Protein AF-A0A938WF24-F1 (afdb_monomer_lite)

Secondary structure (DSSP, 8-state):
-GGGG-HHHHHHHHHHHHHHHHHHHHHHHS-HHHHHHHHHHHHHHHHHHHHHHHHHHH----SSTHHHHHHHHHHHHHHHHHHHSPTTPPPHHHHHTT--S--GGGGGGGSHHHHHHHHHHHHHHHHHHHHHHHHHTT--THHHHHHHHHHHHHHHHHHHTTTTT-

Structure (mmCIF, N/CA/C/O backbone):
data_AF-A0A938WF24-F1
#
_entry.id   AF-A0A938WF24-F1
#
loop_
_atom_site.group_PDB
_atom_site.id
_atom_site.type_symbol
_atom_site.label_atom_id
_atom_site.label_alt_id
_atom_site.label_comp_id
_atom_site.label_asym_id
_atom_site.label_entity_id
_atom_site.label_seq_id
_atom_site.pdbx_PDB_ins_code
_atom_site.Cartn_x
_atom_site.Cartn_y
_atom_site.Cartn_z
_atom_site.occupancy
_atom_site.B_iso_or_equiv
_atom_site.auth_seq_id
_atom_site.auth_comp_id
_atom_site.auth_asym_id
_atom_site.auth_atom_id
_atom_site.pdbx_PDB_model_num
ATOM 1 N N . MET A 1 1 ? -30.667 -4.681 -26.567 1.00 49.97 1 MET A N 1
ATOM 2 C CA . MET A 1 1 ? -30.702 -5.735 -25.522 1.00 49.97 1 MET A CA 1
ATOM 3 C C . MET A 1 1 ? -30.406 -7.144 -26.054 1.00 49.97 1 MET A C 1
ATOM 5 O O . MET A 1 1 ? -29.892 -7.939 -25.284 1.00 49.97 1 MET A O 1
ATOM 9 N N . ALA A 1 2 ? -30.651 -7.456 -27.337 1.00 55.38 2 ALA A N 1
ATOM 10 C CA . ALA A 1 2 ? -30.429 -8.796 -27.907 1.00 55.38 2 ALA A CA 1
ATOM 11 C C . ALA A 1 2 ? -28.951 -9.172 -28.194 1.00 55.38 2 ALA A C 1
ATOM 13 O O . ALA A 1 2 ? -28.618 -10.353 -28.191 1.00 55.38 2 ALA A O 1
ATOM 14 N N . ASP A 1 3 ? -28.042 -8.201 -28.358 1.00 57.22 3 ASP A N 1
ATOM 15 C CA . ASP A 1 3 ? -26.619 -8.469 -28.666 1.00 57.22 3 ASP A CA 1
ATOM 16 C C . ASP A 1 3 ? -25.765 -8.961 -27.482 1.00 57.22 3 ASP A C 1
ATOM 18 O O . ASP A 1 3 ? -24.643 -9.446 -27.670 1.00 57.22 3 ASP A O 1
ATOM 22 N N . LEU A 1 4 ? -26.279 -8.876 -26.249 1.00 58.41 4 LEU A N 1
ATOM 23 C CA . LEU A 1 4 ? -25.577 -9.370 -25.055 1.00 58.41 4 LEU A CA 1
ATOM 24 C C . LEU A 1 4 ? -25.538 -10.909 -24.987 1.00 58.41 4 LEU A C 1
ATOM 26 O O . LEU A 1 4 ? -24.655 -11.463 -24.339 1.00 58.41 4 LEU A O 1
ATOM 30 N N . LEU A 1 5 ? -26.442 -11.597 -25.696 1.00 63.16 5 LEU A N 1
ATOM 31 C CA . LEU A 1 5 ? -26.583 -13.060 -25.692 1.00 63.16 5 LEU A CA 1
ATOM 32 C C . LEU A 1 5 ? -25.956 -13.748 -26.922 1.00 63.16 5 LEU A C 1
ATOM 34 O O . LEU A 1 5 ? -26.178 -14.934 -27.153 1.00 63.16 5 LEU A O 1
ATOM 38 N N . SER A 1 6 ? -25.140 -13.040 -27.711 1.00 73.50 6 SER A N 1
ATOM 39 C CA . SER A 1 6 ? -24.302 -13.666 -28.746 1.00 73.50 6 SER A CA 1
ATOM 40 C C . SER A 1 6 ? -23.255 -14.579 -28.095 1.00 73.50 6 SER A C 1
ATOM 42 O O . SER A 1 6 ? -22.563 -14.158 -27.170 1.00 73.50 6 SER A O 1
ATOM 44 N N . SER A 1 7 ? -23.079 -15.814 -28.583 1.00 68.19 7 SER A N 1
ATOM 45 C CA . SER A 1 7 ? -22.168 -16.818 -27.993 1.00 68.19 7 SER A CA 1
ATOM 46 C C . SER A 1 7 ? -20.713 -16.338 -27.854 1.00 68.19 7 SER A C 1
ATOM 48 O O . SER A 1 7 ? -20.009 -16.737 -26.922 1.00 68.19 7 SER A O 1
ATOM 50 N N . ARG A 1 8 ? -20.263 -15.422 -28.727 1.00 71.94 8 ARG A N 1
ATOM 51 C CA . ARG A 1 8 ? -18.946 -14.761 -28.624 1.00 71.94 8 ARG A CA 1
ATOM 52 C C . ARG A 1 8 ? -18.879 -13.746 -27.488 1.00 71.94 8 ARG A C 1
ATOM 54 O O . ARG A 1 8 ? -17.850 -13.663 -26.821 1.00 71.94 8 ARG A O 1
ATOM 61 N N . ASN A 1 9 ? -19.951 -12.987 -27.267 1.00 72.69 9 ASN A N 1
ATOM 62 C CA . ASN A 1 9 ? -20.041 -12.047 -26.153 1.00 72.69 9 ASN A CA 1
ATOM 63 C C . ASN A 1 9 ? -20.193 -12.819 -24.840 1.00 72.69 9 ASN A C 1
ATOM 65 O O . ASN A 1 9 ? -19.438 -12.570 -23.906 1.00 72.69 9 ASN A O 1
ATOM 69 N N . LEU A 1 10 ? -21.040 -13.848 -24.804 1.00 72.75 10 LEU A N 1
ATOM 70 C CA . LEU A 1 10 ? -21.220 -14.703 -23.634 1.00 72.75 10 LEU A CA 1
ATOM 71 C C . LEU A 1 10 ? -19.893 -15.312 -23.161 1.00 72.75 10 LEU A C 1
ATOM 73 O O . LEU A 1 10 ? -19.567 -15.204 -21.986 1.00 72.75 10 LEU A O 1
ATOM 77 N N . ARG A 1 11 ? -19.064 -15.856 -24.066 1.00 80.94 11 ARG A N 1
ATOM 78 C CA . ARG A 1 11 ? -17.751 -16.429 -23.706 1.00 80.94 11 ARG A CA 1
ATOM 79 C C . ARG A 1 11 ? -16.744 -15.391 -23.189 1.00 80.94 11 ARG A C 1
ATOM 81 O O . ARG A 1 11 ? -15.875 -15.744 -22.400 1.00 80.94 11 ARG A O 1
ATOM 88 N N . ARG A 1 12 ? -16.855 -14.126 -23.612 1.00 82.75 12 ARG A N 1
ATOM 89 C CA . ARG A 1 12 ? -16.024 -13.013 -23.112 1.00 82.75 12 ARG A CA 1
ATOM 90 C C . ARG A 1 12 ? -16.468 -12.525 -21.734 1.00 82.75 12 ARG A C 1
ATOM 92 O O . ARG A 1 12 ? -15.616 -12.201 -20.916 1.00 82.75 12 ARG A O 1
ATOM 99 N N . TRP A 1 13 ? -17.774 -12.484 -21.478 1.00 85.69 13 TRP A N 1
ATOM 100 C CA . TRP A 1 13 ? -18.346 -12.032 -20.205 1.00 85.69 13 TRP A CA 1
ATOM 101 C C . TRP A 1 13 ? -18.401 -13.131 -19.140 1.00 85.69 13 TRP A C 1
ATOM 103 O O . TRP A 1 13 ? -18.407 -12.815 -17.956 1.00 85.69 13 TRP A O 1
ATOM 113 N N . LEU A 1 14 ? -18.376 -14.406 -19.538 1.00 89.88 14 LEU A N 1
ATOM 114 C CA . LEU A 1 14 ? -18.404 -15.560 -18.640 1.00 89.88 14 LEU A CA 1
ATOM 115 C C . LEU A 1 14 ? -17.369 -15.497 -17.498 1.00 89.88 14 LEU A C 1
ATOM 117 O O . LEU A 1 14 ? -17.784 -15.658 -16.353 1.00 89.88 14 LEU A O 1
ATOM 121 N N . PRO A 1 15 ? -16.062 -15.242 -17.732 1.00 89.94 15 PRO A N 1
ATOM 122 C CA . PRO A 1 15 ? -15.096 -15.170 -16.634 1.00 89.94 15 PRO A CA 1
ATOM 123 C C . PRO A 1 15 ? -15.398 -14.016 -15.671 1.00 89.94 15 PRO A C 1
ATOM 125 O O . PRO A 1 15 ? -15.326 -14.198 -14.461 1.00 89.94 15 PRO A O 1
ATOM 128 N N . TRP A 1 16 ? -15.809 -12.854 -16.184 1.00 88.69 16 TRP A N 1
ATOM 129 C CA . TRP A 1 16 ? -16.186 -11.708 -15.353 1.00 88.69 16 TRP A CA 1
ATOM 130 C C . TRP A 1 16 ? -17.434 -11.996 -14.518 1.00 88.69 16 TRP A C 1
ATOM 132 O O . TRP A 1 16 ? -17.453 -11.713 -13.324 1.00 88.69 16 TRP A O 1
ATOM 142 N N . ALA A 1 17 ? -18.445 -12.625 -15.118 1.00 90.50 17 ALA A N 1
ATOM 143 C CA . ALA A 1 17 ? -19.651 -13.051 -14.420 1.00 90.50 17 ALA A CA 1
ATOM 144 C C . ALA A 1 17 ? -19.337 -14.084 -13.327 1.00 90.50 17 ALA A C 1
ATOM 146 O O . ALA A 1 17 ? -19.869 -13.979 -12.226 1.00 90.50 17 ALA A O 1
ATOM 147 N N . LEU A 1 18 ? -18.435 -15.035 -13.594 1.00 91.56 18 LEU A N 1
ATOM 148 C CA . LEU A 1 18 ? -17.975 -16.012 -12.604 1.00 91.56 18 LEU A CA 1
ATOM 149 C C . LEU A 1 18 ? -17.223 -15.351 -11.445 1.00 91.56 18 LEU A C 1
ATOM 151 O O . LEU A 1 18 ? -17.462 -15.714 -10.298 1.00 91.56 18 LEU A O 1
ATOM 155 N N . ILE A 1 19 ? -16.357 -14.369 -11.718 1.00 90.81 19 ILE A N 1
ATOM 156 C CA . ILE A 1 19 ? -15.637 -13.618 -10.678 1.00 90.81 19 ILE A CA 1
ATOM 157 C C . ILE A 1 19 ? -16.619 -12.846 -9.794 1.00 90.81 19 ILE A C 1
ATOM 159 O O . ILE A 1 19 ? -16.528 -12.923 -8.572 1.00 90.81 19 ILE A O 1
ATOM 163 N N . VAL A 1 20 ? -17.578 -12.135 -10.393 1.00 90.75 20 VAL A N 1
ATOM 164 C CA . VAL A 1 20 ? -18.593 -11.373 -9.647 1.00 90.75 20 VAL A CA 1
ATOM 165 C C . VAL A 1 20 ? -19.482 -12.308 -8.828 1.00 90.75 20 VAL A C 1
ATOM 167 O O . VAL A 1 20 ? -19.726 -12.051 -7.651 1.00 90.75 20 VAL A O 1
ATOM 170 N N . LEU A 1 21 ? -19.922 -13.424 -9.413 1.00 92.81 21 LEU A N 1
ATOM 171 C CA . LEU A 1 21 ? -20.707 -14.433 -8.707 1.00 92.81 21 LEU A CA 1
ATOM 172 C C . LEU A 1 21 ? -19.923 -15.013 -7.525 1.00 92.81 21 LEU A C 1
ATOM 174 O O . LEU A 1 21 ? -20.450 -15.091 -6.420 1.00 92.81 21 LEU A O 1
ATOM 178 N N . ALA A 1 22 ? -18.654 -15.370 -7.731 1.00 89.31 22 ALA A N 1
ATOM 179 C CA . ALA A 1 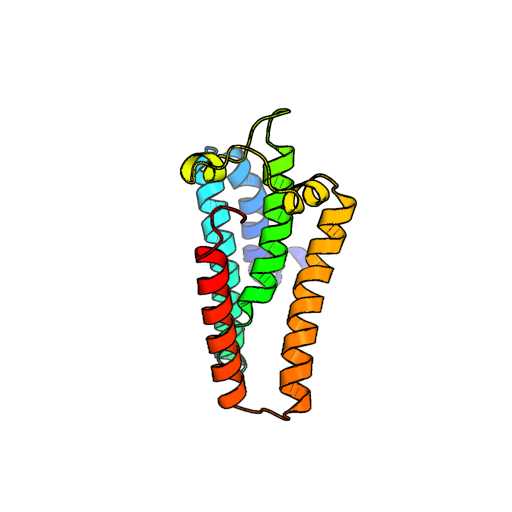22 ? -17.783 -15.858 -6.671 1.00 89.31 22 ALA A CA 1
ATOM 180 C C . ALA A 1 22 ? -17.605 -14.809 -5.560 1.00 89.31 22 ALA A C 1
ATOM 182 O O . ALA A 1 22 ? -17.723 -15.145 -4.385 1.00 89.31 22 ALA A O 1
ATOM 183 N N . ALA A 1 23 ? -17.402 -13.537 -5.909 1.00 88.81 23 ALA A N 1
ATOM 184 C CA . ALA A 1 23 ? -17.260 -12.452 -4.940 1.00 88.81 23 ALA A CA 1
ATOM 185 C C . ALA A 1 23 ? -18.520 -12.235 -4.083 1.00 88.81 23 ALA A C 1
ATOM 187 O O . ALA A 1 23 ? -18.398 -11.837 -2.929 1.00 88.81 23 ALA A O 1
ATOM 188 N N . LEU A 1 24 ? -19.714 -12.520 -4.613 1.00 90.50 24 LEU A N 1
ATOM 189 C CA . LEU A 1 24 ? -20.978 -12.404 -3.878 1.00 90.50 24 LEU A CA 1
ATOM 190 C C . LEU A 1 24 ? -21.316 -13.659 -3.062 1.00 90.50 24 LEU A C 1
ATOM 192 O O . LEU A 1 24 ? -21.822 -13.553 -1.948 1.00 90.50 24 LEU A O 1
ATOM 196 N N . VAL A 1 25 ? -21.045 -14.850 -3.599 1.00 93.25 25 VAL A N 1
ATOM 197 C CA . VAL A 1 25 ? -21.441 -16.128 -2.983 1.00 93.25 25 VAL A CA 1
ATOM 198 C C . VAL A 1 25 ? -20.451 -16.574 -1.910 1.00 93.25 25 VAL A C 1
ATOM 200 O O . VAL A 1 25 ? -20.861 -17.047 -0.850 1.00 93.25 25 VAL A O 1
ATOM 203 N N . LEU A 1 26 ? -19.145 -16.425 -2.151 1.00 90.75 26 LEU A N 1
ATOM 204 C CA . LEU A 1 26 ? -18.115 -16.933 -1.241 1.00 90.75 26 LEU A CA 1
ATOM 205 C C . LEU A 1 26 ? -18.200 -16.329 0.175 1.00 90.75 26 LEU A C 1
ATOM 207 O O . LEU A 1 26 ? -18.123 -17.124 1.112 1.00 90.75 26 LEU A O 1
ATOM 211 N N . PRO A 1 27 ? -18.433 -15.010 0.376 1.00 90.69 27 PRO A N 1
ATOM 212 C CA . PRO A 1 27 ? -18.621 -14.409 1.705 1.00 90.69 27 PRO A CA 1
ATOM 213 C C . PRO A 1 27 ? -19.781 -14.995 2.511 1.00 90.69 27 PRO A C 1
ATOM 215 O O . PRO A 1 27 ? -19.727 -15.012 3.735 1.00 90.69 27 PRO A O 1
ATOM 218 N N . VAL A 1 28 ? -20.828 -15.470 1.834 1.00 91.75 28 VAL A N 1
ATOM 219 C CA . VAL A 1 28 ? -22.036 -15.995 2.485 1.00 91.75 28 VAL A CA 1
ATOM 220 C C . VAL A 1 28 ? -21.878 -17.473 2.842 1.00 91.75 28 VAL A C 1
ATOM 222 O O . VAL A 1 28 ? -22.394 -17.929 3.857 1.00 91.75 28 VAL A O 1
ATOM 225 N N . VAL A 1 29 ? -21.164 -18.235 2.010 1.00 93.19 29 VAL A N 1
ATOM 226 C CA . VAL A 1 29 ? -21.052 -19.696 2.147 1.00 93.19 29 VAL A CA 1
ATOM 227 C C . VAL A 1 29 ? -19.887 -20.114 3.049 1.00 93.19 29 VAL A C 1
ATOM 229 O O . VAL A 1 29 ? -19.945 -21.164 3.692 1.00 93.19 29 VAL A O 1
ATOM 232 N N . LEU A 1 30 ? -18.799 -19.341 3.085 1.00 92.81 30 LEU A N 1
ATOM 233 C CA . LEU A 1 30 ? -17.575 -19.750 3.772 1.00 92.81 30 LEU A CA 1
ATOM 234 C C . LEU A 1 30 ? -17.538 -19.305 5.247 1.00 92.81 30 LEU A C 1
ATOM 236 O O . LEU A 1 30 ? -17.858 -18.161 5.559 1.00 92.81 30 LEU A O 1
ATOM 240 N N . PRO A 1 31 ? -17.037 -20.160 6.162 1.00 94.19 31 PRO A N 1
ATOM 241 C CA . PRO A 1 31 ? -16.746 -19.756 7.536 1.00 94.19 31 PRO A CA 1
ATOM 242 C C . PRO A 1 31 ? -15.668 -18.654 7.618 1.00 94.19 31 PRO A C 1
ATOM 244 O O . PRO A 1 31 ? -14.757 -18.643 6.779 1.00 94.19 31 PRO A O 1
ATOM 247 N N . PRO A 1 32 ? -15.661 -17.812 8.676 1.00 90.56 32 PRO A N 1
ATOM 248 C CA . PRO A 1 32 ? -14.747 -16.667 8.809 1.00 90.56 32 PRO A CA 1
ATOM 249 C C . PRO A 1 32 ? -13.258 -16.999 8.639 1.00 90.56 32 PRO A C 1
ATOM 251 O O . PRO A 1 3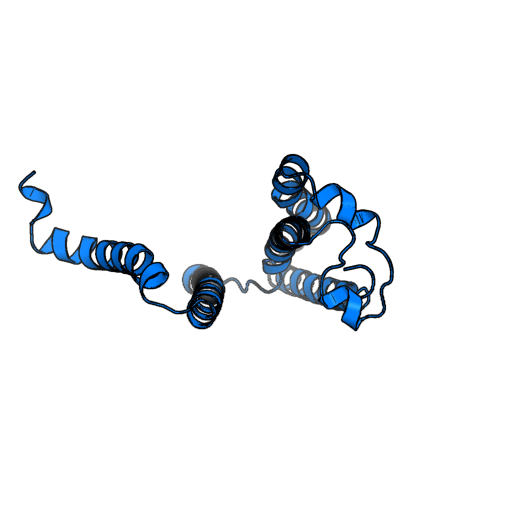2 ? -12.515 -16.249 8.012 1.00 90.56 32 PRO A O 1
ATOM 254 N N . PHE A 1 33 ? -12.807 -18.152 9.142 1.00 91.88 33 PHE A N 1
ATOM 255 C CA . PHE A 1 33 ? -11.418 -18.595 8.982 1.00 91.88 33 PHE A CA 1
ATOM 256 C C . PHE A 1 33 ? -11.037 -18.816 7.508 1.00 91.88 33 PHE A C 1
ATOM 258 O O . PHE A 1 33 ? -9.997 -18.345 7.049 1.00 91.88 33 PHE A O 1
ATOM 265 N N . ARG A 1 34 ? -11.899 -19.501 6.741 1.00 93.50 34 ARG A N 1
ATOM 266 C CA . ARG A 1 34 ? -11.655 -19.764 5.313 1.00 93.50 34 ARG A CA 1
ATOM 267 C C . ARG A 1 34 ? -11.773 -18.492 4.483 1.00 93.50 34 ARG A C 1
ATOM 269 O O . ARG A 1 34 ? -11.035 -18.355 3.516 1.00 93.50 34 ARG A O 1
ATOM 276 N N . LEU A 1 35 ? -12.651 -17.567 4.875 1.00 92.19 35 LEU A N 1
ATOM 277 C CA . LEU A 1 35 ? -12.762 -16.252 4.243 1.00 92.19 35 LEU A CA 1
ATOM 278 C C . LEU A 1 35 ? -11.493 -15.422 4.402 1.00 92.19 35 LEU A C 1
ATOM 280 O O . LEU A 1 35 ? -10.978 -14.912 3.409 1.00 92.19 35 LEU A O 1
ATOM 284 N N . ASN A 1 36 ? -10.945 -15.346 5.614 1.00 90.88 36 ASN A N 1
ATOM 285 C CA . ASN A 1 36 ? -9.676 -14.659 5.854 1.00 90.88 36 ASN A CA 1
ATOM 286 C C . ASN A 1 36 ? -8.531 -15.289 5.050 1.00 90.88 36 ASN A C 1
ATOM 288 O O . ASN A 1 36 ? -7.731 -14.584 4.430 1.00 90.88 36 ASN A O 1
ATOM 292 N N . LEU A 1 37 ? -8.476 -16.623 5.000 1.00 93.31 37 LEU A N 1
ATOM 293 C CA . LEU A 1 37 ? -7.455 -17.332 4.234 1.00 93.31 37 LEU A CA 1
ATOM 294 C C . LEU A 1 37 ? -7.600 -17.099 2.718 1.00 93.31 37 LEU A C 1
ATOM 296 O O . LEU A 1 37 ? -6.605 -16.848 2.039 1.00 93.31 37 LEU A O 1
ATOM 300 N N . LEU A 1 38 ? -8.831 -17.116 2.199 1.00 93.12 38 LEU A N 1
ATOM 301 C CA . LEU A 1 38 ? -9.136 -16.786 0.807 1.00 93.12 38 LEU A CA 1
ATOM 302 C C . LEU A 1 38 ? -8.697 -15.357 0.469 1.00 93.12 38 LEU A C 1
ATOM 304 O O . LEU A 1 38 ? -8.004 -15.159 -0.526 1.00 93.12 38 LEU A O 1
ATOM 308 N N . GLY A 1 39 ? -9.050 -14.375 1.306 1.00 90.75 39 GLY A N 1
ATOM 309 C CA . GLY A 1 39 ? -8.639 -12.981 1.128 1.00 90.75 39 GLY A CA 1
ATOM 310 C C . GLY A 1 39 ? -7.117 -12.833 1.074 1.00 90.75 39 GLY A C 1
ATOM 311 O O . GLY A 1 39 ? -6.585 -12.157 0.191 1.00 90.75 39 GLY A O 1
ATOM 312 N N . ARG A 1 40 ? -6.399 -13.551 1.946 1.00 91.00 40 ARG A N 1
ATOM 313 C CA . ARG A 1 40 ? -4.932 -13.600 1.935 1.00 91.00 40 ARG A CA 1
ATOM 314 C C . ARG A 1 40 ? -4.382 -14.177 0.630 1.00 91.00 40 ARG A C 1
ATOM 316 O O . ARG A 1 40 ? -3.467 -13.592 0.057 1.00 91.00 40 ARG A O 1
ATOM 323 N N . PHE A 1 41 ? -4.923 -15.291 0.140 1.00 93.81 41 PHE A N 1
ATOM 324 C CA . PHE A 1 41 ? -4.460 -15.898 -1.112 1.00 93.81 41 PHE A CA 1
ATOM 325 C C . PHE A 1 41 ? -4.766 -15.040 -2.340 1.00 93.81 41 PHE A C 1
ATOM 327 O O . PHE A 1 41 ? -3.909 -14.922 -3.211 1.00 93.81 41 PHE A O 1
ATOM 334 N N . LEU A 1 42 ? -5.933 -14.394 -2.397 1.00 91.94 42 LEU A N 1
ATOM 335 C CA . LEU A 1 42 ? -6.277 -13.472 -3.482 1.00 91.94 42 LEU A CA 1
ATOM 336 C C . LEU A 1 42 ? -5.348 -12.254 -3.499 1.00 91.94 42 LEU A C 1
ATOM 338 O O . LEU A 1 42 ? -4.833 -11.898 -4.555 1.00 91.94 42 LEU A O 1
ATOM 342 N N . SER A 1 43 ? -5.073 -11.664 -2.332 1.00 90.38 43 SER A N 1
ATOM 343 C CA . SER A 1 43 ? -4.125 -10.551 -2.200 1.00 90.38 43 SER A CA 1
ATOM 344 C C . SER A 1 43 ? -2.721 -10.938 -2.685 1.00 90.38 43 SER A C 1
ATOM 346 O O . SER A 1 43 ? -2.138 -10.249 -3.523 1.00 90.38 43 SER A O 1
ATOM 348 N N . LEU A 1 44 ? -2.206 -12.097 -2.256 1.00 91.75 44 LEU A N 1
ATOM 349 C CA . LEU A 1 44 ? -0.915 -12.619 -2.725 1.00 91.75 44 LEU A CA 1
ATOM 350 C C . LEU A 1 44 ? -0.923 -12.958 -4.225 1.00 91.75 44 LEU A C 1
ATOM 352 O O . LEU A 1 44 ? 0.084 -12.760 -4.902 1.00 91.75 44 LEU A O 1
ATOM 356 N N . GLY A 1 45 ? -2.055 -13.420 -4.760 1.00 93.31 45 GLY A N 1
ATOM 357 C CA . GLY A 1 45 ? -2.237 -13.680 -6.186 1.00 93.31 45 GLY A CA 1
ATOM 358 C C . GLY A 1 45 ? -2.136 -12.413 -7.036 1.00 93.31 45 GLY A C 1
ATOM 359 O O . GLY A 1 45 ? -1.468 -12.427 -8.065 1.00 93.31 45 GLY A O 1
ATOM 360 N N . ILE A 1 46 ? -2.720 -11.297 -6.585 1.00 90.38 46 ILE A N 1
ATOM 361 C CA . ILE A 1 46 ? -2.592 -9.993 -7.260 1.00 90.38 46 ILE A CA 1
ATOM 362 C C . ILE A 1 46 ? -1.122 -9.560 -7.309 1.00 90.38 46 ILE A C 1
ATOM 364 O O . ILE A 1 46 ? -0.648 -9.108 -8.351 1.00 90.38 46 ILE A O 1
ATOM 368 N N . VAL A 1 47 ? -0.383 -9.741 -6.210 1.00 88.56 47 VAL A N 1
ATOM 369 C CA . VAL A 1 47 ? 1.057 -9.444 -6.164 1.00 88.56 47 VAL A CA 1
ATOM 370 C C . VAL A 1 47 ? 1.832 -10.322 -7.151 1.00 88.56 47 VAL A C 1
ATOM 372 O O . VAL A 1 47 ? 2.647 -9.801 -7.911 1.00 88.56 47 VAL A O 1
ATOM 375 N N . ALA A 1 48 ? 1.556 -11.629 -7.186 1.00 90.25 48 ALA A N 1
ATOM 376 C CA . ALA A 1 48 ? 2.203 -12.557 -8.112 1.00 90.25 48 ALA A CA 1
ATOM 377 C C . ALA A 1 48 ? 1.941 -12.185 -9.582 1.00 90.25 48 ALA A C 1
ATOM 379 O O . ALA A 1 48 ? 2.883 -12.120 -10.368 1.00 90.25 48 ALA A O 1
ATOM 380 N N . LEU A 1 49 ? 0.691 -11.859 -9.932 1.00 91.19 49 LEU A N 1
ATOM 381 C CA . LEU A 1 49 ? 0.322 -11.388 -11.271 1.00 91.19 49 LEU A CA 1
ATOM 382 C C . LEU A 1 49 ? 1.010 -10.066 -11.624 1.00 91.19 49 LEU A C 1
ATOM 384 O O . LEU A 1 49 ? 1.455 -9.892 -12.751 1.00 91.19 49 LEU A O 1
ATOM 388 N N . GL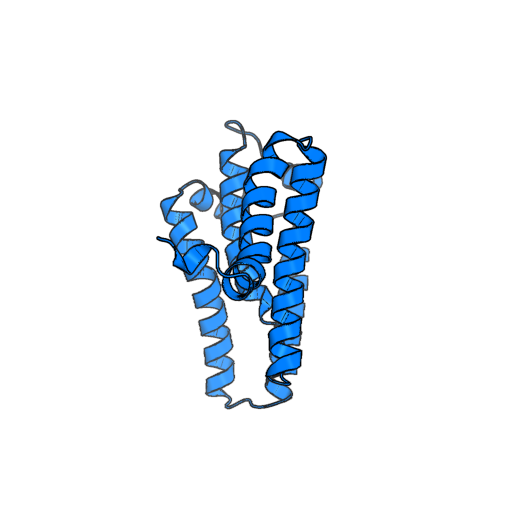Y A 1 50 ? 1.133 -9.133 -10.677 1.00 88.19 50 GLY A N 1
ATOM 389 C CA . GLY A 1 50 ? 1.844 -7.874 -10.904 1.00 88.19 50 GLY A CA 1
ATOM 390 C C . GLY A 1 50 ? 3.323 -8.086 -11.240 1.00 88.19 50 GLY A C 1
ATOM 391 O O . GLY A 1 50 ? 3.847 -7.455 -12.157 1.00 88.19 50 GLY A O 1
ATOM 392 N N . VAL A 1 51 ? 3.992 -9.003 -10.536 1.00 87.12 51 VAL A N 1
ATOM 393 C CA . VAL A 1 51 ? 5.394 -9.360 -10.809 1.00 87.12 51 VAL A CA 1
ATOM 394 C C . VAL A 1 51 ? 5.531 -10.081 -12.150 1.00 87.12 51 VAL A C 1
ATOM 396 O O . VAL A 1 51 ? 6.426 -9.732 -12.921 1.00 87.12 51 VAL A O 1
ATOM 399 N N . ASP A 1 52 ? 4.635 -11.026 -12.449 1.00 89.06 52 ASP A N 1
ATOM 400 C CA . ASP A 1 52 ? 4.593 -11.742 -13.729 1.00 89.06 52 ASP A CA 1
ATOM 401 C C . ASP A 1 52 ? 4.386 -10.782 -14.906 1.00 89.06 52 ASP A C 1
ATOM 403 O O . ASP A 1 52 ? 5.106 -10.852 -15.895 1.00 89.06 52 ASP A O 1
ATOM 407 N N . LEU A 1 53 ? 3.489 -9.801 -14.776 1.00 89.06 53 LEU A N 1
ATOM 408 C CA . LEU A 1 53 ? 3.259 -8.802 -15.817 1.00 89.06 53 LEU A CA 1
ATOM 409 C C . LEU A 1 53 ? 4.487 -7.918 -16.053 1.00 89.06 53 LEU A C 1
ATOM 411 O O . LEU A 1 53 ? 4.872 -7.691 -17.199 1.00 89.06 53 LEU A O 1
ATOM 415 N N . ILE A 1 54 ? 5.119 -7.417 -14.990 1.00 85.81 54 ILE A N 1
ATOM 416 C CA . ILE A 1 54 ? 6.295 -6.549 -15.126 1.00 85.81 54 ILE A CA 1
ATOM 417 C C . ILE A 1 54 ? 7.445 -7.336 -15.754 1.00 85.81 54 ILE A C 1
ATOM 419 O O . ILE A 1 54 ? 8.016 -6.893 -16.749 1.00 85.81 54 ILE A O 1
ATOM 423 N N . TRP A 1 55 ? 7.769 -8.514 -15.229 1.00 84.38 55 TRP A N 1
ATOM 424 C CA . TRP A 1 55 ? 8.888 -9.289 -15.752 1.00 84.38 55 TRP A CA 1
ATOM 425 C C . TRP A 1 55 ? 8.569 -9.879 -17.134 1.00 84.38 55 TRP A C 1
ATOM 427 O O . TRP A 1 55 ? 9.345 -9.696 -18.071 1.00 84.38 55 TRP A O 1
ATOM 437 N N . GLY A 1 56 ? 7.410 -10.512 -17.291 1.00 86.38 56 GLY A N 1
ATOM 438 C CA . GLY A 1 56 ? 6.991 -11.195 -18.511 1.00 86.38 56 GLY A CA 1
ATOM 439 C C . GLY A 1 56 ? 6.771 -10.266 -19.704 1.00 86.38 56 GLY A C 1
ATOM 440 O O . GLY A 1 56 ? 7.177 -10.613 -20.810 1.00 86.38 56 GLY A O 1
ATOM 441 N N . TYR A 1 57 ? 6.189 -9.075 -19.507 1.00 85.75 57 TYR A N 1
ATOM 442 C CA . TYR A 1 57 ? 5.940 -8.140 -20.617 1.00 85.75 57 TYR A CA 1
ATOM 443 C C . TYR A 1 57 ? 7.038 -7.094 -20.811 1.00 85.75 57 TYR A C 1
ATOM 445 O O . TYR A 1 57 ? 7.283 -6.692 -21.947 1.00 85.75 57 TYR A O 1
ATOM 453 N N . THR A 1 58 ? 7.686 -6.614 -19.743 1.00 83.44 58 THR A N 1
ATOM 454 C CA . THR A 1 58 ? 8.664 -5.511 -19.858 1.00 83.44 58 THR A CA 1
ATOM 455 C C . THR A 1 58 ? 10.118 -5.970 -19.804 1.00 83.44 58 THR A C 1
ATOM 457 O O . THR A 1 58 ? 11.012 -5.194 -20.137 1.00 83.44 58 THR A O 1
ATOM 460 N N . GLY A 1 59 ? 10.383 -7.208 -19.374 1.00 79.38 59 GLY A N 1
ATOM 461 C CA . GLY A 1 59 ? 11.740 -7.734 -19.197 1.00 79.38 59 GLY A CA 1
ATOM 462 C C . GLY A 1 59 ? 12.517 -7.109 -18.031 1.00 79.38 59 GLY A C 1
ATOM 463 O O . GLY A 1 59 ? 13.695 -7.414 -17.854 1.00 79.38 59 GLY A O 1
ATOM 464 N N . MET A 1 60 ? 11.895 -6.238 -17.227 1.00 75.75 60 MET A N 1
ATOM 465 C CA . MET A 1 60 ? 12.526 -5.597 -16.072 1.00 75.75 60 MET A CA 1
ATOM 466 C C . MET A 1 60 ? 12.251 -6.377 -14.782 1.00 75.75 60 MET A C 1
ATOM 468 O O . MET A 1 60 ? 11.110 -6.697 -14.463 1.00 75.75 60 MET A O 1
ATOM 472 N N . LEU A 1 61 ? 13.297 -6.636 -13.994 1.00 72.31 61 LEU A N 1
ATOM 473 C CA . LEU A 1 61 ? 13.173 -7.264 -12.677 1.00 72.31 61 LEU A CA 1
ATOM 474 C C . LEU A 1 61 ? 12.741 -6.230 -11.621 1.00 72.31 61 LEU A C 1
ATOM 476 O O . LEU A 1 61 ? 13.495 -5.309 -11.293 1.00 72.31 61 LEU A O 1
ATOM 480 N N . SER A 1 62 ? 11.541 -6.395 -11.055 1.00 72.38 62 SER A N 1
ATOM 481 C CA . SER A 1 62 ? 11.035 -5.579 -9.939 1.00 72.38 62 SER A CA 1
ATOM 482 C C . SER A 1 62 ? 11.531 -6.133 -8.597 1.00 72.38 62 SER A C 1
ATOM 484 O O . SER A 1 62 ? 10.887 -6.988 -7.998 1.00 72.38 62 SER A O 1
ATOM 486 N N . LEU A 1 63 ? 12.702 -5.679 -8.130 1.00 75.81 63 LEU A N 1
ATOM 487 C CA . LEU A 1 63 ? 13.385 -6.277 -6.963 1.00 75.81 63 LEU A CA 1
ATOM 488 C C . LEU A 1 63 ? 13.176 -5.544 -5.626 1.00 75.81 63 LEU A C 1
ATOM 490 O O . LEU A 1 63 ? 13.564 -6.069 -4.588 1.00 75.81 63 LEU A O 1
ATOM 494 N N . GLY A 1 64 ? 12.575 -4.350 -5.623 1.00 81.50 64 GLY A N 1
ATOM 495 C CA . GLY A 1 64 ? 12.422 -3.553 -4.394 1.00 81.50 64 GLY A CA 1
ATOM 496 C C . GLY A 1 64 ? 11.182 -2.665 -4.315 1.00 81.50 64 GLY A C 1
ATOM 497 O O . GLY A 1 64 ? 10.930 -2.072 -3.274 1.00 81.50 64 GLY A O 1
ATOM 498 N N . GLN A 1 65 ? 10.378 -2.576 -5.377 1.00 83.62 65 GLN A N 1
ATOM 499 C CA . GLN A 1 65 ? 9.280 -1.599 -5.468 1.00 83.62 65 GLN A CA 1
ATOM 500 C C . GLN A 1 65 ? 8.091 -1.923 -4.550 1.00 83.62 65 GLN A C 1
ATOM 502 O O . GLN A 1 65 ? 7.337 -1.029 -4.168 1.00 83.62 65 GLN A O 1
ATOM 507 N N . GLY A 1 66 ? 7.949 -3.189 -4.140 1.00 86.19 66 GLY A N 1
ATOM 508 C CA . GLY A 1 66 ? 6.888 -3.629 -3.230 1.00 86.19 66 GLY A CA 1
ATOM 509 C C . GLY A 1 66 ? 6.933 -2.954 -1.858 1.00 86.19 66 GLY A C 1
ATOM 510 O O . GLY A 1 66 ? 5.922 -2.920 -1.164 1.00 86.19 66 GLY A O 1
ATOM 511 N N . ILE A 1 67 ? 8.066 -2.358 -1.478 1.00 90.06 67 ILE A N 1
ATOM 512 C CA . ILE A 1 67 ? 8.182 -1.672 -0.197 1.00 90.06 67 ILE A CA 1
ATOM 513 C C . ILE A 1 67 ? 7.275 -0.449 -0.077 1.00 90.06 67 ILE A C 1
ATOM 515 O O . ILE A 1 67 ? 6.671 -0.235 0.968 1.00 90.06 67 ILE A O 1
ATOM 519 N N . PHE A 1 68 ? 7.136 0.341 -1.142 1.00 90.31 68 PHE A N 1
ATOM 520 C CA . PHE A 1 68 ? 6.298 1.538 -1.113 1.00 90.31 68 PHE A CA 1
ATOM 521 C C . PHE A 1 68 ? 4.831 1.155 -0.924 1.00 90.31 68 PHE A C 1
ATOM 523 O O . PHE A 1 68 ? 4.112 1.781 -0.149 1.00 90.31 68 PHE A O 1
ATOM 530 N N . PHE A 1 69 ? 4.417 0.058 -1.559 1.00 88.50 69 PHE A N 1
ATOM 531 C CA . PHE A 1 69 ? 3.105 -0.529 -1.332 1.00 88.50 69 PHE A CA 1
ATOM 532 C C . PHE A 1 69 ? 2.953 -1.044 0.105 1.00 88.50 69 PHE A C 1
ATOM 534 O O . PHE A 1 69 ? 1.947 -0.760 0.752 1.00 88.50 69 PHE A O 1
ATOM 541 N N . ALA A 1 70 ? 3.966 -1.739 0.633 1.00 90.81 70 ALA A N 1
ATOM 542 C CA . ALA A 1 70 ? 3.960 -2.234 2.006 1.00 90.81 70 ALA A CA 1
ATOM 543 C C . ALA A 1 70 ? 3.805 -1.100 3.029 1.00 90.81 70 ALA A C 1
ATOM 545 O O . ALA A 1 70 ? 3.019 -1.247 3.955 1.00 90.81 70 ALA A O 1
ATOM 546 N N . LEU A 1 71 ? 4.465 0.048 2.839 1.00 93.44 71 LEU A N 1
ATOM 547 C CA . LEU A 1 71 ? 4.325 1.219 3.716 1.00 93.44 71 LEU A CA 1
ATOM 548 C C . LEU A 1 71 ? 2.882 1.751 3.763 1.00 93.44 71 LEU A C 1
ATOM 550 O O . LEU A 1 71 ? 2.369 2.043 4.842 1.00 93.44 71 LEU A O 1
ATOM 554 N N . GLY A 1 72 ? 2.213 1.849 2.611 1.00 93.12 72 GLY A N 1
ATOM 555 C CA . GLY A 1 72 ? 0.815 2.289 2.539 1.00 93.12 72 GLY A CA 1
ATOM 556 C C . GLY A 1 72 ? -0.149 1.261 3.138 1.00 93.12 72 GLY A C 1
ATOM 557 O O . GLY A 1 72 ? -1.036 1.613 3.914 1.00 93.12 72 GLY A O 1
ATOM 558 N N . GLY A 1 73 ? 0.063 -0.024 2.842 1.00 91.94 73 GLY A N 1
ATOM 559 C CA . GLY A 1 73 ? -0.696 -1.118 3.449 1.00 91.94 73 GLY A CA 1
ATOM 560 C C . GLY A 1 73 ? -0.522 -1.179 4.968 1.00 91.94 73 GLY A C 1
ATOM 561 O O . GLY A 1 73 ? -1.488 -1.425 5.683 1.00 91.94 73 GLY A O 1
ATOM 562 N N . TYR A 1 74 ? 0.679 -0.879 5.466 1.00 91.75 74 TYR A N 1
ATOM 563 C CA . TYR A 1 74 ? 0.972 -0.829 6.894 1.00 91.75 74 TYR A CA 1
ATOM 564 C C . TYR A 1 74 ? 0.212 0.300 7.596 1.00 91.75 74 TYR A C 1
ATOM 566 O O . TYR A 1 74 ? -0.398 0.069 8.634 1.00 91.75 74 TYR A O 1
ATOM 574 N N . ALA A 1 75 ? 0.163 1.494 6.994 1.00 93.56 75 ALA A N 1
ATOM 575 C CA . ALA A 1 75 ? -0.643 2.609 7.497 1.00 93.56 75 ALA A CA 1
ATOM 576 C C . ALA A 1 75 ? -2.133 2.240 7.625 1.00 93.56 75 ALA A C 1
ATOM 578 O O . ALA A 1 75 ? -2.767 2.548 8.635 1.00 93.56 75 ALA A O 1
ATOM 579 N N . LEU A 1 76 ? -2.686 1.540 6.629 1.00 93.56 76 LEU A N 1
ATOM 580 C CA . LEU A 1 76 ? -4.061 1.043 6.692 1.00 93.56 76 LEU A CA 1
ATOM 581 C C . LEU A 1 76 ? -4.234 -0.028 7.778 1.00 93.56 76 LEU A C 1
ATOM 583 O O . LEU A 1 76 ? -5.218 0.007 8.513 1.00 93.56 76 LEU A O 1
ATOM 587 N N . ALA A 1 77 ? -3.284 -0.957 7.903 1.00 90.69 77 ALA A N 1
ATOM 588 C CA . ALA A 1 77 ? -3.315 -1.996 8.927 1.00 90.69 77 ALA A CA 1
ATOM 589 C C . ALA A 1 77 ? -3.305 -1.400 10.343 1.00 90.69 77 ALA A C 1
ATOM 591 O O . ALA A 1 77 ? -4.083 -1.845 11.183 1.00 90.69 77 ALA A O 1
ATOM 592 N N . MET A 1 78 ? -2.508 -0.351 10.592 1.00 91.50 78 MET A N 1
ATOM 593 C CA . MET A 1 78 ? -2.532 0.369 11.870 1.00 91.50 78 MET A CA 1
ATOM 594 C C . MET A 1 78 ? -3.925 0.908 12.194 1.00 91.50 78 MET A C 1
ATOM 596 O O . MET A 1 78 ? -4.412 0.729 13.308 1.00 91.50 78 MET A O 1
ATOM 600 N N . TYR A 1 79 ? -4.576 1.549 11.219 1.00 92.56 79 TYR A N 1
ATOM 601 C CA . TYR A 1 79 ? -5.921 2.091 11.396 1.00 92.56 79 TYR A CA 1
ATOM 602 C C . TYR A 1 79 ? -6.940 0.994 11.693 1.00 92.56 79 TYR A C 1
ATOM 604 O O . TYR A 1 79 ? -7.691 1.117 12.657 1.00 92.56 79 TYR A O 1
ATOM 612 N N . LEU A 1 80 ? -6.957 -0.086 10.907 1.00 91.00 80 LEU A N 1
ATOM 613 C CA . LEU A 1 80 ? -7.897 -1.189 11.123 1.00 91.00 80 LEU A CA 1
ATOM 614 C C . LEU A 1 80 ? -7.702 -1.812 12.508 1.00 91.00 80 LEU A C 1
ATOM 616 O O . LEU A 1 80 ? -8.666 -1.945 13.256 1.00 91.00 80 LEU A O 1
ATOM 620 N N . GLN A 1 81 ? -6.453 -2.073 12.897 1.00 88.69 81 GLN A N 1
ATOM 621 C CA . GLN A 1 81 ? -6.143 -2.641 14.204 1.00 88.69 81 GLN A CA 1
ATOM 622 C C . GLN A 1 81 ? -6.589 -1.723 15.349 1.00 88.69 81 GLN A C 1
ATOM 624 O O . GLN A 1 81 ? -7.162 -2.198 16.321 1.00 88.69 81 GLN A O 1
ATOM 629 N N . LEU A 1 82 ? -6.362 -0.410 15.245 1.00 88.19 82 LEU A N 1
ATOM 630 C CA . LEU A 1 82 ? -6.774 0.550 16.275 1.00 88.19 82 LEU A CA 1
ATOM 631 C C . LEU A 1 82 ? -8.296 0.706 16.384 1.00 88.19 82 LEU A C 1
ATOM 633 O O . LEU A 1 82 ? -8.783 0.996 17.472 1.00 88.19 82 LEU A O 1
ATOM 637 N N . ASN A 1 83 ? -9.040 0.519 15.291 1.00 87.56 83 ASN A N 1
ATOM 638 C CA . ASN A 1 83 ? -10.504 0.632 15.291 1.00 87.56 83 ASN A CA 1
ATOM 639 C C . ASN A 1 83 ? -11.215 -0.654 15.734 1.00 87.56 83 ASN A C 1
ATOM 641 O O . ASN A 1 83 ? -12.373 -0.592 16.138 1.00 87.56 83 ASN A O 1
ATOM 645 N N . GLU A 1 84 ? -10.545 -1.806 15.674 1.00 85.94 84 GLU A N 1
ATOM 646 C CA . GLU A 1 84 ? -11.078 -3.072 16.192 1.00 85.94 84 GLU A CA 1
ATOM 647 C C . GLU A 1 84 ? -10.864 -3.246 17.708 1.00 85.94 84 GLU A C 1
ATOM 649 O O . GLU A 1 84 ? -11.571 -4.028 18.346 1.00 85.94 84 GLU A O 1
ATOM 654 N N . LEU A 1 85 ? -9.914 -2.516 18.303 1.00 83.88 85 LEU A N 1
ATOM 655 C CA . LEU A 1 85 ? -9.566 -2.624 19.724 1.00 83.88 85 LEU A CA 1
ATOM 656 C C . LEU A 1 85 ? -10.573 -1.920 20.643 1.00 83.88 85 LEU A C 1
ATOM 658 O O . LEU A 1 85 ? -11.114 -0.858 20.326 1.00 83.88 85 LEU A O 1
ATOM 662 N N . LYS A 1 86 ? -10.775 -2.471 21.848 1.00 79.31 86 LYS A N 1
ATOM 663 C CA . LYS A 1 86 ? -11.529 -1.786 22.910 1.00 79.31 86 LYS A CA 1
ATOM 664 C C . LYS A 1 86 ? -10.692 -0.655 23.528 1.00 79.31 86 LYS A C 1
ATOM 666 O O . LYS A 1 86 ? -9.460 -0.718 23.499 1.00 79.31 86 LYS A O 1
ATOM 671 N N . PRO A 1 87 ? -11.320 0.368 24.143 1.00 73.19 87 PRO A N 1
ATOM 672 C CA . PRO A 1 87 ? -10.588 1.469 24.767 1.00 73.19 87 PRO A CA 1
ATOM 673 C C . PRO A 1 87 ? -9.578 0.967 25.813 1.00 73.19 87 PRO A C 1
ATOM 675 O O . PRO A 1 87 ? -9.968 0.397 26.828 1.00 73.19 87 PRO A O 1
ATOM 678 N N . GLY A 1 88 ? -8.284 1.193 25.567 1.00 72.88 88 GLY A N 1
ATOM 679 C CA . GLY A 1 88 ? -7.194 0.807 26.472 1.00 72.88 88 GLY A CA 1
ATOM 680 C C . GLY A 1 88 ? -6.542 -0.552 26.189 1.00 72.88 88 GLY A C 1
ATOM 681 O O . GLY A 1 88 ? -5.568 -0.890 26.860 1.00 72.88 88 GLY A O 1
ATOM 682 N N . GLU A 1 89 ? -7.020 -1.311 25.199 1.00 81.06 89 GLU A N 1
ATOM 683 C CA . GLU A 1 89 ? -6.341 -2.522 24.725 1.00 81.06 89 GLU A CA 1
ATOM 684 C C . GLU A 1 89 ? -5.225 -2.180 23.724 1.00 81.06 89 GLU A C 1
ATOM 686 O O . GLU A 1 89 ? -5.295 -1.202 22.977 1.00 81.06 89 GLU A O 1
ATOM 691 N N . LEU A 1 90 ? -4.170 -2.997 23.721 1.00 83.25 90 LEU A N 1
ATOM 692 C CA . LEU A 1 90 ? -3.068 -2.900 22.766 1.00 83.25 90 LEU A CA 1
ATOM 693 C C . LEU A 1 90 ? -3.235 -3.967 21.681 1.00 83.25 90 LEU A C 1
ATOM 695 O O . LEU A 1 90 ? -3.738 -5.052 21.979 1.00 83.25 90 LEU A O 1
ATOM 699 N N . PRO A 1 91 ? -2.762 -3.706 20.449 1.00 85.50 91 PRO A N 1
ATOM 700 C CA . PRO A 1 91 ? -2.639 -4.746 19.441 1.00 85.50 91 PRO A CA 1
ATOM 701 C C . PRO A 1 91 ? -1.944 -6.003 19.977 1.00 85.50 91 PRO A C 1
ATOM 703 O O . PRO A 1 91 ? -0.937 -5.912 20.684 1.00 85.50 91 PRO A O 1
ATOM 706 N N . GLU A 1 92 ? -2.450 -7.178 19.600 1.00 82.69 92 GLU A N 1
ATOM 707 C CA . GLU A 1 92 ? -1.978 -8.468 20.118 1.00 82.69 92 GLU A CA 1
ATOM 708 C C . GLU A 1 92 ? -0.462 -8.651 19.941 1.00 82.69 92 GLU A C 1
ATOM 710 O O . GLU A 1 92 ? 0.222 -9.101 20.859 1.00 82.69 92 GLU A O 1
ATOM 715 N N . PHE A 1 93 ? 0.109 -8.204 18.819 1.00 83.62 93 PHE A N 1
ATOM 716 C CA . PHE A 1 93 ? 1.548 -8.316 18.577 1.00 83.62 93 PHE A CA 1
ATOM 717 C C . PHE A 1 93 ? 2.404 -7.502 19.567 1.00 83.62 93 PHE A C 1
ATOM 719 O O . PHE A 1 93 ? 3.489 -7.950 19.927 1.00 83.62 93 PHE A O 1
ATOM 726 N N . PHE A 1 94 ? 1.935 -6.360 20.084 1.00 86.50 94 PHE A N 1
ATOM 727 C CA . PHE A 1 94 ? 2.687 -5.585 21.081 1.00 86.50 94 PHE A CA 1
ATOM 728 C C . PHE A 1 94 ? 2.816 -6.326 22.412 1.00 86.50 94 PHE A C 1
ATOM 730 O O . PHE A 1 94 ? 3.844 -6.216 23.088 1.00 86.50 94 PHE A O 1
ATOM 737 N N . SER A 1 95 ? 1.806 -7.131 22.756 1.00 81.44 95 SER A N 1
ATOM 738 C CA . SER A 1 95 ? 1.854 -7.996 23.934 1.00 81.44 95 SER A CA 1
ATOM 739 C C . SER A 1 95 ? 2.959 -9.055 23.823 1.00 81.44 95 SER A C 1
ATOM 741 O O . SER A 1 95 ? 3.652 -9.313 24.807 1.00 81.44 95 SER A O 1
ATOM 743 N N . LEU A 1 96 ? 3.213 -9.577 22.613 1.00 83.75 96 LEU A N 1
ATOM 744 C CA . LEU A 1 96 ? 4.256 -10.578 22.347 1.00 83.75 96 LEU A CA 1
ATOM 745 C C . LEU A 1 96 ? 5.672 -10.020 22.559 1.00 83.75 96 LEU A C 1
ATOM 747 O O . LEU A 1 96 ? 6.578 -10.757 22.943 1.00 83.75 96 LEU A O 1
ATOM 751 N N . TYR A 1 97 ? 5.857 -8.713 22.354 1.00 83.12 97 TYR A N 1
ATOM 752 C CA . TYR A 1 97 ? 7.143 -8.023 22.511 1.00 83.12 97 TYR A CA 1
ATOM 753 C C . TYR A 1 97 ? 7.288 -7.268 23.843 1.00 83.12 97 TYR A C 1
ATOM 755 O O . TYR A 1 97 ? 8.264 -6.535 24.041 1.00 83.12 97 TYR A O 1
ATOM 763 N N . GLY A 1 98 ? 6.346 -7.447 24.776 1.00 80.56 98 GLY A N 1
ATOM 764 C CA . GLY A 1 98 ? 6.393 -6.850 26.114 1.00 80.56 98 GLY A CA 1
ATOM 765 C C . GLY A 1 98 ? 6.189 -5.331 26.137 1.00 80.56 98 GLY A C 1
ATOM 766 O O . GLY A 1 98 ? 6.657 -4.660 27.061 1.00 80.56 98 GLY A O 1
ATOM 767 N N . VAL A 1 99 ? 5.522 -4.773 25.125 1.00 83.81 99 VAL A N 1
ATOM 768 C CA . VAL A 1 99 ? 5.220 -3.340 25.035 1.00 83.81 99 VAL A CA 1
ATOM 769 C C . VAL A 1 99 ? 4.005 -3.026 25.910 1.00 83.81 99 VAL A C 1
ATOM 771 O O . VAL A 1 99 ? 2.957 -3.650 25.787 1.00 83.81 99 VAL A O 1
ATOM 774 N N . LYS A 1 100 ? 4.167 -2.072 26.836 1.00 78.00 100 LYS A N 1
ATOM 775 C CA . LYS A 1 100 ? 3.178 -1.765 27.890 1.00 78.00 100 LYS A CA 1
ATOM 776 C C . LYS A 1 100 ? 2.270 -0.576 27.579 1.00 78.00 100 LYS A C 1
ATOM 778 O O . LYS A 1 100 ? 1.297 -0.352 28.290 1.00 78.00 100 LYS A O 1
ATOM 783 N N . SER A 1 101 ? 2.595 0.205 26.557 1.00 82.19 101 SER A N 1
ATOM 784 C CA . SER A 1 101 ? 1.821 1.368 26.134 1.00 82.19 101 SER A CA 1
ATOM 785 C C . SER A 1 101 ? 1.920 1.537 24.628 1.00 82.19 101 SER A C 1
ATOM 787 O O . SER A 1 101 ? 2.930 1.178 24.022 1.00 82.19 101 SER A O 1
ATOM 789 N N . LEU A 1 102 ? 0.867 2.087 24.023 1.00 83.88 102 LEU A N 1
ATOM 790 C CA . LEU A 1 102 ? 0.847 2.326 22.589 1.00 83.88 102 LEU A CA 1
ATOM 791 C C . LEU A 1 102 ? 1.905 3.389 22.241 1.00 83.88 102 LEU A C 1
ATOM 793 O O . LEU A 1 102 ? 1.880 4.477 22.830 1.00 83.88 102 LEU A O 1
ATOM 797 N N . PRO A 1 103 ? 2.820 3.120 21.294 1.00 86.44 103 PRO A N 1
ATOM 798 C CA . PRO A 1 103 ? 3.794 4.112 20.863 1.00 86.44 103 PRO A CA 1
ATOM 799 C C . PRO A 1 103 ? 3.113 5.373 20.315 1.00 86.44 103 PRO A C 1
ATOM 801 O O . PRO A 1 103 ? 2.120 5.295 19.591 1.00 86.44 103 PRO A O 1
ATOM 804 N N . ALA A 1 104 ? 3.678 6.549 20.603 1.00 85.44 104 ALA A N 1
ATOM 805 C CA . ALA A 1 104 ? 3.081 7.835 20.223 1.00 85.44 104 ALA A CA 1
ATOM 806 C C . ALA A 1 104 ? 2.809 7.965 18.712 1.00 85.44 104 ALA A C 1
ATOM 808 O O . ALA A 1 104 ? 1.836 8.591 18.305 1.00 85.44 104 ALA A O 1
ATOM 809 N N . PHE A 1 105 ? 3.633 7.332 17.874 1.00 86.50 105 PHE A N 1
ATOM 810 C CA . PHE A 1 105 ? 3.488 7.403 16.421 1.00 86.50 105 PHE A CA 1
ATOM 811 C C . PHE A 1 105 ? 2.281 6.626 15.867 1.00 86.50 105 PHE A C 1
ATOM 813 O O . PHE A 1 105 ? 1.887 6.880 14.733 1.00 86.50 105 PHE A O 1
ATOM 820 N N . TRP A 1 106 ? 1.681 5.713 16.642 1.00 88.00 106 TRP A N 1
ATOM 821 C CA . TRP A 1 106 ? 0.456 4.999 16.257 1.00 88.00 106 TRP A CA 1
ATOM 822 C C . TRP A 1 106 ? -0.803 5.840 16.491 1.00 88.00 106 TRP A C 1
ATOM 824 O O . TRP A 1 106 ? -1.791 5.672 15.784 1.00 88.00 106 TRP A O 1
ATOM 834 N N . GLN A 1 107 ? -0.777 6.772 17.451 1.00 86.56 107 GLN A N 1
ATOM 835 C CA . GLN A 1 107 ? -1.955 7.557 17.847 1.00 86.56 107 GLN A CA 1
ATOM 836 C C . GLN A 1 107 ? -2.630 8.317 16.685 1.00 86.56 107 GLN A C 1
ATOM 838 O O . GLN A 1 107 ? -3.860 8.293 16.611 1.00 86.56 107 GLN A O 1
ATOM 843 N N . PRO A 1 108 ? -1.895 8.945 15.740 1.00 89.88 108 PRO A N 1
ATOM 844 C CA . PRO A 1 108 ? -2.507 9.639 14.605 1.00 89.88 108 PRO A CA 1
ATOM 845 C C . PRO A 1 108 ? -3.331 8.724 13.688 1.00 89.88 108 PRO A C 1
ATOM 847 O O . PRO A 1 108 ? -4.323 9.169 13.110 1.00 89.88 108 PRO A O 1
ATOM 850 N N . PHE A 1 109 ? -2.965 7.440 13.591 1.00 90.31 109 PHE A N 1
ATOM 851 C CA . PHE A 1 109 ? -3.645 6.453 12.747 1.00 90.31 109 PHE A CA 1
ATOM 852 C C . PHE A 1 109 ? -4.992 5.995 13.307 1.00 90.31 109 PHE A C 1
ATOM 854 O O . PHE A 1 109 ? -5.669 5.214 12.652 1.00 90.31 109 PHE A O 1
ATOM 861 N N . GLY A 1 110 ? -5.432 6.492 14.467 1.00 86.06 110 GLY A N 1
ATOM 862 C CA . GLY A 1 110 ? -6.827 6.348 14.893 1.00 86.06 110 GLY A CA 1
ATOM 863 C C . GLY A 1 110 ? -7.796 7.198 14.058 1.00 86.06 110 GLY A C 1
ATOM 864 O O . GLY A 1 110 ? -8.971 6.859 13.935 1.00 86.06 110 GLY A O 1
ATOM 865 N N . SER A 1 111 ? -7.324 8.288 13.441 1.00 91.06 111 SER A N 1
ATOM 866 C CA . SER A 1 111 ? -8.170 9.168 12.630 1.00 91.06 111 SER A CA 1
ATOM 867 C C . SER A 1 111 ? -8.283 8.666 11.184 1.00 91.06 111 SER A C 1
ATOM 869 O O . SER A 1 111 ? -7.258 8.529 10.512 1.00 91.06 111 SER A O 1
ATOM 871 N N . PRO A 1 112 ? -9.503 8.468 10.641 1.00 91.94 112 PRO A N 1
ATOM 872 C CA . PRO A 1 112 ? -9.680 7.985 9.270 1.00 91.94 112 PRO A CA 1
ATOM 873 C C . PRO A 1 112 ? -9.101 8.953 8.233 1.00 91.94 112 PRO A C 1
ATOM 875 O O . PRO A 1 112 ? -8.491 8.528 7.256 1.00 91.94 112 PRO A O 1
ATOM 878 N N . LEU A 1 113 ? -9.241 10.263 8.458 1.00 93.25 113 LEU A N 1
ATOM 879 C CA . LEU A 1 113 ? -8.720 11.285 7.547 1.00 93.25 113 LEU A CA 1
ATOM 880 C C . LEU A 1 113 ? -7.193 11.276 7.503 1.00 93.25 113 LEU A C 1
ATOM 882 O O . LEU A 1 113 ? -6.610 11.341 6.422 1.00 93.25 113 LEU A O 1
ATOM 886 N N . PHE A 1 114 ? -6.552 11.166 8.669 1.00 94.12 114 PHE A N 1
ATOM 887 C CA . PHE A 1 114 ? -5.097 11.096 8.742 1.00 94.12 114 PHE A CA 1
ATOM 888 C C . PHE A 1 114 ? -4.583 9.858 8.007 1.00 94.12 114 PHE A C 1
ATOM 890 O O . PHE A 1 114 ? -3.694 9.973 7.167 1.00 94.12 114 PHE A O 1
ATOM 897 N N . THR A 1 115 ? -5.189 8.697 8.259 1.00 94.06 115 THR A N 1
ATOM 898 C CA . THR A 1 115 ? -4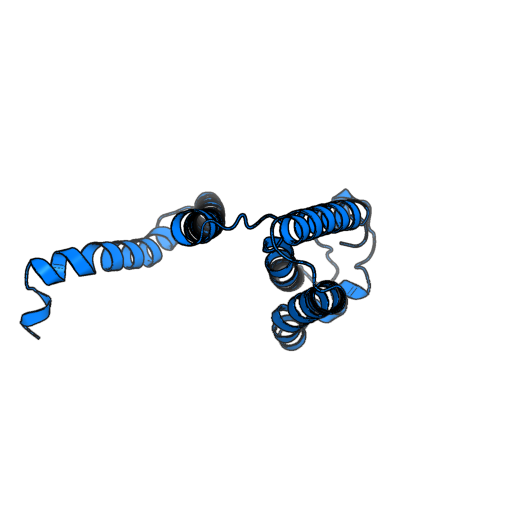.803 7.436 7.622 1.00 94.06 115 THR A CA 1
ATOM 899 C C . THR A 1 115 ? -4.959 7.493 6.107 1.00 94.06 115 THR A C 1
ATOM 901 O O . THR A 1 115 ? -4.029 7.128 5.391 1.00 94.06 115 THR A O 1
ATOM 904 N N . LEU A 1 116 ? -6.088 7.993 5.593 1.00 94.69 116 LEU A N 1
ATOM 905 C CA . LEU A 1 116 ? -6.309 8.107 4.148 1.00 94.69 116 LEU A CA 1
ATOM 906 C C . LEU A 1 116 ? -5.242 8.968 3.469 1.00 94.69 116 LEU A C 1
ATOM 908 O O . LEU A 1 116 ? -4.762 8.605 2.399 1.00 94.69 116 LEU A O 1
ATOM 912 N N . VAL A 1 117 ? -4.830 10.073 4.094 1.00 95.88 117 VAL A N 1
ATOM 913 C CA . VAL A 1 117 ? -3.738 10.911 3.581 1.00 95.88 117 VAL A CA 1
ATOM 914 C C . VAL A 1 117 ? -2.395 10.185 3.699 1.00 95.88 117 VAL A C 1
ATOM 916 O O . VAL A 1 117 ? -1.623 10.149 2.740 1.00 95.88 117 VAL A O 1
ATOM 919 N N . ALA A 1 118 ? -2.122 9.563 4.845 1.00 95.00 118 ALA A N 1
ATOM 920 C CA . ALA A 1 118 ? -0.870 8.871 5.130 1.00 95.00 118 ALA A CA 1
ATOM 921 C C . ALA A 1 118 ? -0.594 7.704 4.167 1.00 95.00 118 ALA A C 1
ATOM 923 O O . ALA A 1 118 ? 0.554 7.526 3.761 1.00 95.00 118 ALA A O 1
ATOM 924 N N . ILE A 1 119 ? -1.631 6.968 3.743 1.00 95.06 119 ILE A N 1
ATOM 925 C CA . ILE A 1 119 ? -1.530 5.862 2.772 1.00 95.06 119 ILE A CA 1
ATOM 926 C C . ILE A 1 119 ? -0.863 6.312 1.466 1.00 95.06 119 ILE A C 1
ATOM 928 O O . ILE A 1 119 ? -0.106 5.545 0.879 1.00 95.06 119 ILE A O 1
ATOM 932 N N . TRP A 1 120 ? -1.108 7.545 1.019 1.00 94.62 120 TRP A N 1
ATOM 933 C CA . TRP A 1 120 ? -0.507 8.086 -0.204 1.00 94.62 120 TRP A CA 1
ATOM 934 C C . TRP A 1 120 ? 0.777 8.856 0.081 1.00 94.62 120 TRP A C 1
ATOM 936 O O . TRP A 1 120 ? 1.780 8.684 -0.611 1.00 94.62 120 TRP A O 1
ATOM 946 N N . VAL A 1 121 ? 0.757 9.699 1.113 1.00 96.25 121 VAL A N 1
ATOM 947 C CA . VAL A 1 121 ? 1.848 10.628 1.411 1.00 96.25 121 VAL A CA 1
ATOM 948 C C . VAL A 1 121 ? 3.093 9.894 1.897 1.00 96.25 121 VAL A C 1
ATOM 950 O O . VAL A 1 121 ? 4.183 10.213 1.432 1.00 96.25 121 VAL A O 1
ATOM 953 N N . ILE A 1 122 ? 2.968 8.895 2.778 1.00 94.94 122 ILE A N 1
ATOM 954 C CA . ILE A 1 122 ? 4.138 8.191 3.327 1.00 94.94 122 ILE A CA 1
ATOM 955 C C . ILE A 1 122 ? 4.902 7.452 2.216 1.00 94.94 122 ILE A C 1
ATOM 957 O O . ILE A 1 122 ? 6.095 7.729 2.051 1.00 94.94 122 ILE A O 1
ATOM 961 N N . PRO A 1 123 ? 4.271 6.583 1.398 1.00 95.25 123 PRO A N 1
ATOM 962 C CA . PRO A 1 123 ? 4.968 5.947 0.284 1.00 95.25 123 PRO A CA 1
ATOM 963 C C . PRO A 1 123 ? 5.539 6.948 -0.716 1.00 95.25 123 PRO A C 1
ATOM 965 O O . PRO A 1 123 ? 6.670 6.766 -1.160 1.00 95.25 123 PRO A O 1
ATOM 968 N N . ALA A 1 124 ? 4.800 8.015 -1.046 1.00 95.44 124 ALA A N 1
ATOM 969 C CA . ALA A 1 124 ? 5.241 9.022 -2.007 1.00 95.44 124 ALA A CA 1
ATOM 970 C C . ALA A 1 124 ? 6.459 9.810 -1.514 1.00 95.44 124 ALA A C 1
ATOM 972 O O . ALA A 1 124 ? 7.371 10.065 -2.297 1.00 95.44 124 ALA A O 1
ATOM 973 N N . LEU A 1 125 ? 6.515 10.164 -0.228 1.00 96.12 125 LEU A N 1
ATOM 974 C CA . LEU A 1 125 ? 7.672 10.834 0.362 1.00 96.12 125 LEU A CA 1
ATOM 975 C C . LEU A 1 125 ? 8.904 9.930 0.333 1.00 96.12 125 LEU A C 1
ATOM 977 O O . LEU A 1 125 ? 9.964 10.356 -0.123 1.00 96.12 125 LEU A O 1
ATOM 981 N N . VAL A 1 126 ? 8.769 8.672 0.761 1.00 93.94 126 VAL A N 1
ATOM 982 C CA . VAL A 1 126 ? 9.895 7.724 0.769 1.00 93.94 126 VAL A CA 1
ATOM 983 C C . VAL A 1 126 ? 10.364 7.426 -0.659 1.00 93.94 126 VAL A C 1
ATOM 985 O O . VAL A 1 126 ? 11.565 7.472 -0.937 1.00 93.94 126 VAL A O 1
ATOM 988 N N . ALA A 1 127 ? 9.434 7.197 -1.589 1.00 93.19 127 ALA A N 1
ATOM 989 C CA . ALA A 1 127 ? 9.736 7.016 -3.008 1.00 93.19 127 ALA A CA 1
ATOM 990 C C . ALA A 1 127 ? 10.365 8.270 -3.624 1.00 93.19 127 ALA A C 1
ATOM 992 O O . ALA A 1 127 ? 11.301 8.159 -4.410 1.00 93.19 127 ALA A O 1
ATOM 993 N N . GLY A 1 128 ? 9.898 9.459 -3.242 1.00 94.06 128 GLY A N 1
ATOM 994 C CA . GLY A 1 128 ? 10.421 10.740 -3.701 1.00 94.06 128 GLY A CA 1
ATOM 995 C C . GLY A 1 128 ? 11.857 10.975 -3.246 1.00 94.06 128 GLY A C 1
ATOM 996 O O . GLY A 1 128 ? 12.693 11.354 -4.061 1.00 94.06 128 GLY A O 1
ATOM 997 N N . VAL A 1 129 ? 12.179 10.683 -1.983 1.00 93.56 129 VAL A N 1
ATOM 998 C CA . VAL A 1 129 ? 13.548 10.792 -1.453 1.00 93.56 129 VAL A CA 1
ATOM 999 C C . VAL A 1 129 ? 14.481 9.808 -2.155 1.00 93.56 129 VAL A C 1
ATOM 1001 O O . VAL A 1 129 ? 15.521 10.215 -2.675 1.00 93.56 129 VAL A O 1
ATOM 1004 N N . LEU A 1 130 ? 14.111 8.525 -2.224 1.00 91.25 130 LEU A N 1
ATOM 1005 C CA . LEU A 1 130 ? 14.938 7.514 -2.890 1.00 91.25 130 LEU A CA 1
ATOM 1006 C C . LEU A 1 130 ? 15.085 7.803 -4.386 1.00 91.25 130 LEU A C 1
ATOM 1008 O O . LEU A 1 130 ? 16.194 7.770 -4.914 1.00 91.25 130 LEU A O 1
ATOM 1012 N N . GLY A 1 131 ? 13.984 8.143 -5.054 1.00 91.38 131 GLY A N 1
ATOM 1013 C CA . GLY A 1 131 ? 13.959 8.515 -6.462 1.00 91.38 131 GLY A CA 1
ATOM 1014 C C . GLY A 1 131 ? 14.834 9.731 -6.739 1.00 91.38 131 GLY A C 1
ATOM 1015 O O . GLY A 1 131 ? 15.663 9.690 -7.643 1.00 91.38 131 GLY A O 1
ATOM 1016 N N . TYR A 1 132 ? 14.733 10.784 -5.927 1.00 93.38 132 TYR A N 1
ATOM 1017 C CA . TYR A 1 132 ? 15.574 11.971 -6.057 1.00 93.38 132 TYR A CA 1
ATOM 1018 C C . TYR A 1 132 ? 17.068 11.630 -5.978 1.00 93.38 132 TYR A C 1
ATOM 1020 O O . TYR A 1 132 ? 17.840 12.076 -6.829 1.00 93.38 132 TYR A O 1
ATOM 1028 N N . LEU A 1 133 ? 17.479 10.793 -5.019 1.00 91.62 133 LEU A N 1
ATOM 1029 C CA . LEU A 1 133 ? 18.869 10.339 -4.897 1.00 91.62 133 LEU A CA 1
ATOM 1030 C C . LEU A 1 133 ? 19.322 9.531 -6.122 1.00 91.62 133 LEU A C 1
ATOM 1032 O O . LEU A 1 133 ? 20.422 9.747 -6.633 1.00 91.62 133 LEU A O 1
ATOM 1036 N N . VAL A 1 134 ? 18.467 8.641 -6.630 1.00 90.25 134 VAL A N 1
ATOM 1037 C CA . VAL A 1 134 ? 18.743 7.848 -7.839 1.00 90.25 134 VAL A CA 1
ATOM 1038 C C . VAL A 1 134 ? 18.928 8.752 -9.060 1.00 90.25 134 VAL A C 1
ATOM 1040 O O . VAL A 1 134 ? 19.912 8.614 -9.794 1.00 90.25 134 VAL A O 1
ATOM 1043 N N . PHE A 1 135 ? 18.000 9.686 -9.284 1.00 91.12 135 PHE A N 1
ATOM 1044 C CA . PHE A 1 135 ? 18.007 10.560 -10.457 1.00 91.12 135 PHE A CA 1
ATOM 1045 C C . PHE A 1 135 ? 19.159 11.559 -10.425 1.00 91.12 135 PHE A C 1
ATOM 1047 O O . PHE A 1 135 ? 19.811 11.766 -11.451 1.00 91.12 135 PHE A O 1
ATOM 1054 N N . ARG A 1 136 ? 19.466 12.126 -9.251 1.00 93.06 136 ARG A N 1
ATOM 1055 C CA . ARG A 1 136 ? 20.615 13.021 -9.061 1.00 93.06 136 ARG A CA 1
ATOM 1056 C C . ARG A 1 136 ? 21.928 12.353 -9.469 1.00 93.06 136 ARG A C 1
ATOM 1058 O O . ARG A 1 136 ? 22.774 13.000 -10.077 1.00 93.06 136 ARG A O 1
ATOM 1065 N N . ASN A 1 137 ? 22.057 11.057 -9.202 1.00 91.94 137 ASN A N 1
ATOM 1066 C CA . ASN A 1 137 ? 23.243 10.268 -9.530 1.00 91.94 137 ASN A CA 1
ATOM 1067 C C . ASN A 1 137 ? 23.176 9.606 -10.922 1.00 91.94 137 ASN A C 1
ATOM 1069 O O . ASN A 1 137 ? 24.078 8.853 -11.279 1.00 91.94 137 ASN A O 1
ATOM 1073 N N . ARG A 1 138 ? 22.128 9.881 -11.719 1.00 91.19 138 ARG A N 1
ATOM 1074 C CA . ARG A 1 138 ? 21.907 9.346 -13.080 1.00 91.19 138 ARG A CA 1
ATOM 1075 C C . ARG A 1 138 ? 22.086 7.821 -13.188 1.00 91.19 138 ARG A C 1
ATOM 1077 O O . ARG A 1 138 ? 22.580 7.328 -14.203 1.00 91.19 138 ARG A O 1
ATOM 1084 N N . ILE A 1 139 ? 21.674 7.074 -12.164 1.00 87.38 139 ILE A N 1
ATOM 1085 C CA . ILE A 1 139 ? 21.817 5.611 -12.106 1.00 87.38 139 ILE A CA 1
ATOM 1086 C C . ILE A 1 139 ? 20.849 4.964 -13.105 1.00 87.38 139 ILE A C 1
ATOM 1088 O O . ILE A 1 139 ? 19.678 5.336 -13.168 1.00 87.38 139 ILE A O 1
ATOM 1092 N N . LYS A 1 140 ? 21.327 3.999 -13.901 1.00 84.62 140 LYS A N 1
ATOM 1093 C CA . LYS A 1 140 ? 20.540 3.326 -14.949 1.00 84.62 140 LYS A CA 1
ATOM 1094 C C . LYS A 1 140 ? 20.802 1.820 -14.981 1.00 84.62 140 LYS A C 1
ATOM 1096 O O . LYS A 1 140 ? 21.843 1.351 -14.522 1.00 84.62 140 LYS A O 1
ATOM 1101 N N . GLY A 1 141 ? 19.866 1.082 -15.580 1.00 83.12 141 GLY A N 1
ATOM 1102 C CA . GLY A 1 141 ? 20.006 -0.350 -15.851 1.00 83.12 141 GLY A CA 1
ATOM 1103 C C . GLY A 1 141 ? 20.144 -1.188 -14.579 1.00 83.12 141 GLY A C 1
ATOM 1104 O O . GLY A 1 141 ? 19.468 -0.939 -13.586 1.00 83.12 141 GLY A O 1
ATOM 1105 N N . VAL A 1 142 ? 21.048 -2.169 -14.601 1.00 86.19 142 VAL A N 1
ATOM 1106 C CA . VAL A 1 142 ? 21.225 -3.159 -13.522 1.00 86.19 142 VAL A CA 1
ATOM 1107 C C . VAL A 1 142 ? 21.560 -2.513 -12.171 1.00 86.19 142 VAL A C 1
ATOM 1109 O O . VAL A 1 142 ? 21.069 -2.956 -11.135 1.00 86.19 142 VAL A O 1
ATOM 1112 N N . TYR A 1 143 ? 22.332 -1.423 -12.167 1.00 87.12 143 TYR A N 1
ATOM 1113 C CA . TYR A 1 143 ? 22.689 -0.709 -10.937 1.00 87.12 143 TYR A CA 1
ATOM 1114 C C . TYR A 1 143 ? 21.469 -0.149 -10.200 1.00 87.12 143 TYR A C 1
ATOM 1116 O O . TYR A 1 143 ? 21.455 -0.126 -8.971 1.00 87.12 143 TYR A O 1
ATOM 1124 N N . PHE A 1 144 ? 20.430 0.263 -10.934 1.00 85.94 144 PHE A N 1
ATOM 1125 C CA . PHE A 1 144 ? 19.176 0.704 -10.327 1.00 85.94 144 PHE A CA 1
ATOM 1126 C C . PHE A 1 144 ? 18.481 -0.458 -9.610 1.00 85.94 144 PHE A C 1
ATOM 1128 O O . PHE A 1 144 ? 18.081 -0.317 -8.455 1.00 85.94 144 PHE A O 1
ATOM 1135 N N . SER A 1 145 ? 18.409 -1.627 -10.249 1.00 85.25 145 SER A N 1
ATOM 1136 C CA . SER A 1 145 ? 17.826 -2.830 -9.650 1.00 85.25 145 SER A CA 1
ATOM 1137 C C . SER A 1 145 ? 18.566 -3.246 -8.375 1.00 85.25 145 SER A C 1
ATOM 1139 O O . SER A 1 145 ? 17.922 -3.423 -7.341 1.00 85.25 145 SER A O 1
ATOM 1141 N N . ILE A 1 146 ? 19.903 -3.295 -8.402 1.00 89.00 146 ILE A N 1
ATOM 1142 C CA . ILE A 1 146 ? 20.730 -3.616 -7.224 1.00 89.00 146 ILE A CA 1
ATOM 1143 C C . ILE A 1 146 ? 20.483 -2.610 -6.092 1.00 89.00 146 ILE A C 1
ATOM 1145 O O . ILE A 1 146 ? 20.279 -3.010 -4.948 1.00 89.00 146 ILE A O 1
ATOM 1149 N N . LEU A 1 147 ? 20.444 -1.310 -6.401 1.00 89.81 147 LEU A N 1
ATOM 1150 C CA . LEU A 1 147 ? 20.186 -0.268 -5.407 1.00 89.81 147 LEU A CA 1
ATOM 1151 C C . LEU A 1 147 ? 18.807 -0.430 -4.755 1.00 89.81 147 LEU A C 1
ATOM 1153 O O . LEU A 1 147 ? 18.691 -0.345 -3.535 1.00 89.81 147 LEU A O 1
ATOM 1157 N N . THR A 1 148 ? 17.761 -0.684 -5.546 1.00 88.31 148 THR A N 1
ATOM 1158 C CA . THR A 1 148 ? 16.400 -0.868 -5.013 1.00 88.31 148 THR A CA 1
ATOM 1159 C C . THR A 1 148 ? 16.268 -2.130 -4.161 1.00 88.31 148 THR A C 1
ATOM 1161 O O . THR A 1 148 ? 15.557 -2.116 -3.159 1.00 88.31 148 THR A O 1
ATOM 1164 N N . GLN A 1 149 ? 16.994 -3.196 -4.502 1.00 90.94 149 GLN A N 1
ATOM 1165 C CA . GLN A 1 149 ? 17.041 -4.422 -3.709 1.00 90.94 149 GLN A CA 1
ATOM 1166 C C . GLN A 1 149 ? 17.815 -4.226 -2.397 1.00 90.94 149 GLN A C 1
ATOM 1168 O O . GLN A 1 149 ? 17.383 -4.688 -1.342 1.00 90.94 149 GLN A O 1
ATOM 1173 N N . ALA A 1 150 ? 18.932 -3.497 -2.436 1.00 92.25 150 ALA A N 1
ATOM 1174 C CA . ALA A 1 150 ? 19.674 -3.125 -1.237 1.00 92.25 150 ALA A CA 1
ATOM 1175 C C . ALA A 1 150 ? 18.825 -2.243 -0.311 1.00 92.25 150 ALA A C 1
ATOM 1177 O O . ALA A 1 150 ? 18.778 -2.489 0.892 1.00 92.25 150 ALA A O 1
ATOM 1178 N N . ALA A 1 151 ? 18.095 -1.269 -0.865 1.00 91.38 151 ALA A N 1
ATOM 1179 C CA . ALA A 1 151 ? 17.150 -0.463 -0.101 1.00 91.38 151 ALA A CA 1
ATOM 1180 C C . ALA A 1 151 ? 16.092 -1.350 0.572 1.00 91.38 151 ALA A C 1
ATOM 1182 O O . ALA A 1 151 ? 15.916 -1.256 1.783 1.00 91.38 151 ALA A O 1
ATOM 1183 N N . LEU A 1 152 ? 15.459 -2.267 -0.171 1.00 92.81 152 LEU A N 1
ATOM 1184 C CA . LEU A 1 152 ? 14.494 -3.221 0.386 1.00 92.81 152 LEU A CA 1
ATOM 1185 C C . LEU A 1 152 ? 15.069 -3.987 1.590 1.00 92.81 152 LEU A C 1
ATOM 1187 O O . LEU A 1 152 ? 14.409 -4.069 2.623 1.00 92.81 152 LEU A O 1
ATOM 1191 N N . LEU A 1 153 ? 16.297 -4.507 1.482 1.00 92.75 153 LEU A N 1
ATOM 1192 C CA . LEU A 1 153 ? 16.968 -5.212 2.580 1.00 92.75 153 LEU A CA 1
ATOM 1193 C C . LEU A 1 153 ? 17.219 -4.311 3.792 1.00 92.75 153 LEU A C 1
ATOM 1195 O O . LEU A 1 153 ? 16.991 -4.733 4.925 1.00 92.75 153 LEU A O 1
ATOM 1199 N N . VAL A 1 154 ? 17.660 -3.070 3.573 1.00 93.12 154 VAL A N 1
ATOM 1200 C CA . VA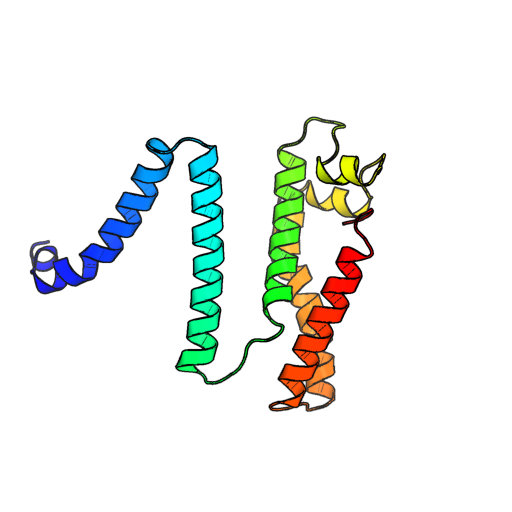L A 1 154 ? 17.866 -2.094 4.653 1.00 93.12 154 VAL A CA 1
ATOM 1201 C C . VAL A 1 154 ? 16.563 -1.846 5.402 1.00 93.12 154 VAL A C 1
ATOM 1203 O O . VAL A 1 154 ? 16.544 -1.928 6.626 1.00 93.12 154 VAL A O 1
ATOM 1206 N N . PHE A 1 155 ? 15.466 -1.601 4.689 1.00 92.38 155 PHE A N 1
ATOM 1207 C CA . PHE A 1 155 ? 14.167 -1.399 5.323 1.00 92.38 155 PHE A CA 1
ATOM 1208 C C . PHE A 1 155 ? 13.656 -2.651 6.034 1.00 92.38 155 PHE A C 1
ATOM 1210 O O . PHE A 1 155 ? 13.153 -2.545 7.147 1.00 92.38 155 PHE A O 1
ATOM 1217 N N . PHE A 1 156 ? 13.799 -3.832 5.430 1.00 91.62 156 PHE A N 1
ATOM 1218 C CA . PHE A 1 156 ? 13.416 -5.090 6.068 1.00 91.62 156 PHE A CA 1
ATOM 1219 C C . PHE A 1 156 ? 14.151 -5.277 7.400 1.00 91.62 156 PHE A C 1
ATOM 1221 O O . PHE A 1 156 ? 13.527 -5.568 8.419 1.00 91.62 156 PHE A O 1
ATOM 1228 N N . ASN A 1 157 ? 15.464 -5.051 7.417 1.00 93.44 157 ASN A N 1
ATOM 1229 C CA . ASN A 1 157 ? 16.262 -5.141 8.637 1.00 93.44 157 ASN A CA 1
ATOM 1230 C C . ASN A 1 157 ? 15.891 -4.046 9.645 1.00 93.44 157 ASN A C 1
ATOM 1232 O O . ASN A 1 157 ? 15.807 -4.318 10.839 1.00 93.44 157 ASN A O 1
ATOM 1236 N N . PHE A 1 158 ? 15.631 -2.826 9.174 1.00 92.19 158 PHE A N 1
ATOM 1237 C CA . PHE A 1 158 ? 15.222 -1.703 10.014 1.00 92.19 158 PHE A CA 1
ATOM 1238 C C . PHE A 1 158 ? 13.895 -1.976 10.731 1.00 92.19 158 PHE A C 1
ATOM 1240 O O . PHE A 1 158 ? 13.825 -1.824 11.948 1.00 92.19 158 PHE A O 1
ATOM 1247 N N . PHE A 1 159 ? 12.866 -2.430 10.009 1.00 89.88 159 PHE A N 1
ATOM 1248 C CA . PHE A 1 159 ? 11.560 -2.738 10.595 1.00 89.88 159 PHE A CA 1
ATOM 1249 C C . PHE A 1 159 ? 11.623 -3.933 11.545 1.00 89.88 159 PHE A C 1
ATOM 1251 O O . PHE A 1 159 ? 11.121 -3.846 12.662 1.00 89.88 159 PHE A O 1
ATOM 1258 N N . ASN A 1 160 ? 12.314 -5.013 11.166 1.00 88.75 160 ASN A N 1
ATOM 1259 C CA . ASN A 1 160 ? 12.502 -6.152 12.069 1.00 88.75 160 ASN A CA 1
ATOM 1260 C C . ASN A 1 160 ? 13.340 -5.794 13.306 1.00 88.75 160 ASN A C 1
ATOM 1262 O O . ASN A 1 160 ? 13.142 -6.374 14.368 1.00 88.75 160 ASN A O 1
ATOM 1266 N N . GLY A 1 161 ? 14.235 -4.810 13.206 1.00 88.00 161 GLY A N 1
ATOM 1267 C CA . GLY A 1 161 ? 14.956 -4.263 14.355 1.00 88.00 161 GLY A CA 1
ATOM 1268 C C . GLY A 1 161 ? 14.086 -3.415 15.293 1.00 88.00 161 GLY A C 1
ATOM 1269 O O . GLY A 1 161 ? 14.500 -3.144 16.418 1.00 88.00 161 GLY A O 1
ATOM 1270 N N . GLN A 1 162 ? 12.888 -3.001 14.864 1.00 86.44 162 GLN A N 1
ATOM 1271 C CA . GLN A 1 162 ? 12.002 -2.077 15.581 1.00 86.44 162 GLN A CA 1
ATOM 1272 C C . GLN A 1 162 ? 10.656 -2.687 15.997 1.00 86.44 162 GLN A C 1
ATOM 1274 O O . GLN A 1 162 ? 9.699 -1.951 16.202 1.00 86.44 162 GLN A O 1
ATOM 1279 N N . GLN A 1 163 ? 10.583 -3.998 16.234 1.00 81.81 163 GLN A N 1
ATOM 1280 C CA . GLN A 1 163 ? 9.350 -4.709 16.641 1.00 81.81 163 GLN A CA 1
ATOM 1281 C C . GLN A 1 163 ? 8.665 -4.168 17.915 1.00 81.81 163 GLN A C 1
ATOM 1283 O O . GLN A 1 163 ? 7.491 -4.415 18.162 1.00 81.81 163 GLN A O 1
ATOM 1288 N N . LYS A 1 164 ? 9.396 -3.435 18.768 1.00 78.12 164 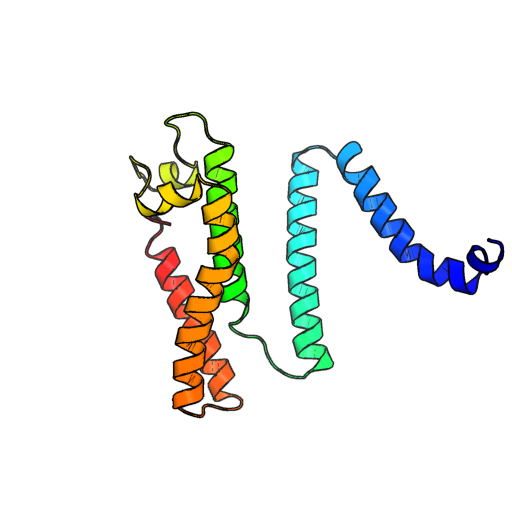LYS A N 1
ATOM 1289 C CA . LYS A 1 164 ? 8.821 -2.782 19.963 1.00 78.12 164 LYS A CA 1
ATOM 1290 C C . LYS A 1 164 ? 8.085 -1.482 19.649 1.00 78.12 164 LYS A C 1
ATOM 1292 O O . LYS A 1 164 ? 7.376 -0.954 20.499 1.00 78.12 164 LYS A O 1
ATOM 1297 N N . LEU A 1 165 ? 8.330 -0.925 18.473 1.00 75.31 165 LEU A N 1
ATOM 1298 C CA . LEU A 1 165 ? 7.713 0.299 17.997 1.00 75.31 165 LEU A CA 1
ATOM 1299 C C . LEU A 1 165 ? 6.669 -0.050 16.946 1.00 75.31 165 LEU A C 1
ATOM 1301 O O . LEU A 1 165 ? 5.551 0.436 17.043 1.00 75.31 165 LEU A O 1
ATOM 1305 N N . ILE A 1 166 ? 7.031 -0.885 15.976 1.00 68.94 166 ILE A N 1
ATOM 1306 C CA . ILE A 1 166 ? 6.300 -1.131 14.736 1.00 68.94 166 ILE A CA 1
ATOM 1307 C C . ILE A 1 166 ? 5.727 -2.534 14.764 1.00 68.94 166 ILE A C 1
ATOM 1309 O O . ILE A 1 166 ? 6.489 -3.494 14.999 1.00 68.94 166 ILE A O 1
#

pLDDT: mean 87.07, std 8.04, range [49.97, 96.25]

Sequence (166 aa):
MADLLSSRNLRRWLPWALIVLAALVLPVVLPPFRLNLLGRFLSLGIVALGVDLIWGYTGMLSLGQGIFFALGGYALAMYLQLNELKPGELPEFFSLYGVKSLPAFWQPFGSPLFTLVAIWVIPALVAGVLGYLVFRNRIKGVYFSILTQAALLVFFNFFNGQQKLI

Foldseek 3Di:
DVVCPDPVNCVVCVVVVVVVVCVVVVVVPDDPVVVVVVVVVVVVVVVVVVQCCCCVPVVDHPQALCVLQVQLVVLVVLCVQLVVDDVPDDRPLLVVVVQRDAAPVSVQSVDPVSSVCSSPVVSCVVCVVLVVVCVVVPDDDPRVNVSSNVVNVVVVVVVVVPSNHD

Radius of gyration: 21.13 Å; chains: 1; bounding box: 54×33×57 Å